Protein AF-Q573T8-F1 (afdb_monomer_lite)

pLDDT: mean 88.41, std 12.71, range [52.53, 98.5]

Sequence (88 aa):
MHSQLRERIRLMRARLDNAAPVAEIRAESQLFVTPAPVCDRLVMLAEISNRDHILEPSAGTGAILRAIRDTAPGAMCDAVEINSGLVR

Secondary structure (DSSP, 8-state):
-HHHHHHHHHHHHHHHHTSPPSS---GGG---PPPHHHHHHHHHHHT--TT-EEEEET-TTTHHHHHHHHH-TTSEEEEE-S-GGG--

Radius of gyration: 21.25 Å; chains: 1; bounding box: 40×43×45 Å

Structure (mmCIF, N/CA/C/O backbone):
data_AF-Q573T8-F1
#
_entry.id   AF-Q573T8-F1
#
loop_
_atom_site.group_PDB
_atom_site.id
_atom_site.type_symbol
_atom_site.label_atom_id
_atom_site.label_alt_id
_atom_site.label_comp_id
_atom_site.label_asym_id
_atom_site.label_entity_id
_atom_site.label_seq_id
_atom_site.pdbx_PDB_ins_code
_atom_site.Cartn_x
_atom_site.Cartn_y
_atom_site.Cartn_z
_atom_site.occupancy
_atom_site.B_iso_or_equiv
_atom_site.auth_seq_id
_atom_site.auth_comp_id
_atom_site.auth_asym_id
_atom_site.auth_atom_id
_atom_site.pdbx_PDB_model_num
ATOM 1 N N . MET A 1 1 ? 26.171 33.694 -27.301 1.00 56.50 1 MET A N 1
ATOM 2 C CA . MET A 1 1 ? 26.168 32.823 -26.101 1.00 56.50 1 MET A CA 1
ATOM 3 C C . MET A 1 1 ? 25.063 31.753 -26.131 1.00 56.50 1 MET A C 1
ATOM 5 O O . MET A 1 1 ? 25.373 30.593 -25.906 1.00 56.50 1 MET A O 1
ATOM 9 N N . HIS A 1 2 ? 23.807 32.075 -26.486 1.00 61.66 2 HIS A N 1
ATOM 10 C CA . HIS A 1 2 ? 22.697 31.094 -26.549 1.00 61.66 2 HIS A CA 1
ATOM 11 C C . HIS A 1 2 ? 22.805 30.018 -27.650 1.00 61.66 2 HIS A C 1
ATOM 13 O O . HIS A 1 2 ? 22.285 28.915 -27.482 1.00 61.66 2 HIS A O 1
ATOM 19 N N . SER A 1 3 ? 23.473 30.309 -28.769 1.00 73.00 3 SER A N 1
ATOM 20 C CA . SER A 1 3 ? 23.630 29.370 -29.890 1.00 73.00 3 SER A CA 1
ATOM 21 C C . SER A 1 3 ? 24.517 28.176 -29.534 1.00 73.00 3 SER A C 1
ATOM 23 O O . SER A 1 3 ? 24.147 27.037 -29.797 1.00 73.00 3 SER A O 1
ATOM 25 N N . GLN A 1 4 ? 25.638 28.421 -28.851 1.00 84.00 4 GLN A N 1
ATOM 26 C CA . GLN A 1 4 ? 26.597 27.381 -28.468 1.00 84.00 4 GLN A CA 1
ATOM 27 C C . GLN A 1 4 ? 26.006 26.365 -27.481 1.00 84.00 4 GLN A C 1
ATOM 29 O O . GLN A 1 4 ? 26.279 25.175 -27.603 1.00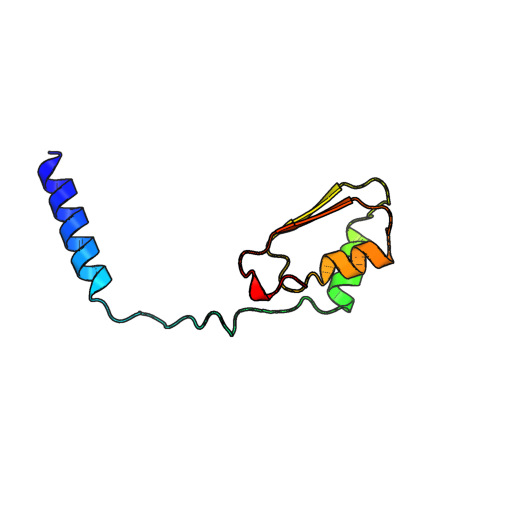 84.00 4 GLN A O 1
ATOM 34 N N . LEU A 1 5 ? 25.159 26.798 -26.538 1.00 88.19 5 LEU A N 1
ATOM 35 C CA . LEU A 1 5 ? 24.486 25.886 -25.606 1.00 88.19 5 LEU A CA 1
ATOM 36 C C . LEU A 1 5 ? 23.450 25.003 -26.319 1.00 88.19 5 LEU A C 1
ATOM 38 O O . LEU A 1 5 ? 23.398 23.801 -26.066 1.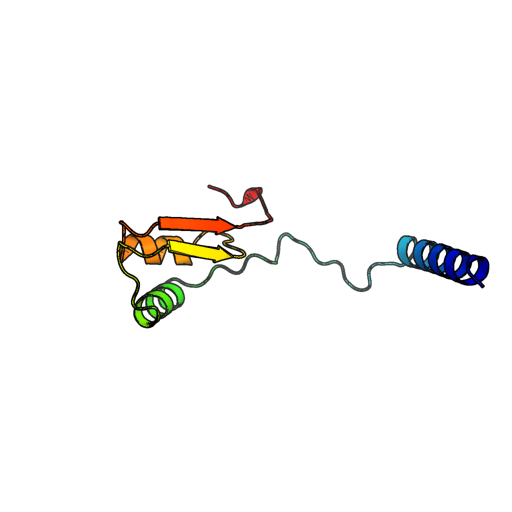00 88.19 5 LEU A O 1
ATOM 42 N N . ARG A 1 6 ? 22.659 25.576 -27.239 1.00 87.62 6 ARG A N 1
ATOM 43 C CA . ARG A 1 6 ? 21.687 24.814 -28.044 1.00 87.62 6 ARG A CA 1
ATOM 44 C C . ARG A 1 6 ? 22.375 23.768 -28.920 1.00 87.62 6 ARG A C 1
ATOM 46 O O . ARG A 1 6 ? 21.907 22.634 -28.976 1.00 87.62 6 ARG A O 1
ATOM 53 N N . GLU A 1 7 ? 23.497 24.131 -29.537 1.00 92.19 7 GLU A N 1
ATOM 54 C CA . GLU A 1 7 ? 24.323 23.216 -30.331 1.00 92.19 7 GLU A CA 1
ATOM 55 C C . GLU A 1 7 ? 24.839 22.056 -29.466 1.00 92.19 7 GLU A C 1
ATOM 57 O O . GLU A 1 7 ? 24.694 20.888 -29.823 1.00 92.19 7 GLU A O 1
ATOM 62 N N . ARG A 1 8 ? 25.348 22.363 -28.263 1.00 91.00 8 ARG A N 1
ATOM 63 C CA . ARG A 1 8 ? 25.859 21.356 -27.320 1.00 91.00 8 ARG A CA 1
ATOM 64 C C . ARG A 1 8 ? 24.774 20.395 -26.837 1.00 91.00 8 ARG A C 1
ATOM 66 O O . ARG A 1 8 ? 25.030 19.198 -26.762 1.00 91.00 8 ARG A O 1
ATOM 73 N N . ILE A 1 9 ? 23.570 20.895 -26.546 1.00 91.75 9 ILE A N 1
ATOM 74 C CA . ILE A 1 9 ? 22.419 20.060 -26.161 1.00 91.75 9 ILE A CA 1
ATOM 75 C C . ILE A 1 9 ? 22.012 19.142 -27.316 1.00 91.75 9 ILE A C 1
ATOM 77 O O . ILE A 1 9 ? 21.774 17.957 -27.094 1.00 91.75 9 ILE A O 1
ATOM 81 N N . ARG A 1 10 ? 21.962 19.665 -28.549 1.00 92.31 10 ARG A N 1
ATOM 82 C CA . ARG A 1 10 ? 21.623 18.875 -29.742 1.00 92.31 10 ARG A CA 1
ATOM 83 C C . ARG A 1 10 ? 22.619 17.732 -29.954 1.00 92.31 10 ARG A C 1
ATOM 85 O O . ARG A 1 10 ? 22.201 16.594 -30.139 1.00 92.31 10 ARG A O 1
ATOM 92 N N . LEU A 1 11 ? 23.917 18.024 -29.863 1.00 91.06 11 LEU A N 1
ATOM 93 C CA . LEU A 1 11 ? 24.984 17.029 -30.011 1.00 91.06 11 LEU A CA 1
ATOM 94 C C . LEU A 1 11 ? 24.946 15.960 -28.910 1.00 91.06 11 LEU A C 1
ATOM 96 O O . LEU A 1 11 ? 25.171 14.785 -29.189 1.00 91.06 11 LEU A O 1
ATOM 100 N N . MET A 1 12 ? 24.636 16.348 -27.670 1.00 87.75 12 MET A N 1
ATOM 101 C CA . MET A 1 12 ? 24.494 15.395 -26.565 1.00 87.75 12 MET A CA 1
ATOM 102 C C . MET A 1 12 ? 23.271 14.496 -26.718 1.00 87.75 12 MET A C 1
ATOM 104 O O . MET A 1 12 ? 23.394 13.302 -26.474 1.00 87.75 12 MET A O 1
ATOM 108 N N . ARG A 1 13 ? 22.132 15.022 -27.185 1.00 85.88 13 ARG A N 1
ATOM 109 C CA . ARG A 1 13 ? 20.955 14.195 -27.503 1.00 85.88 13 ARG A CA 1
ATOM 110 C C . ARG A 1 13 ? 21.276 13.164 -28.582 1.00 85.88 13 ARG A C 1
ATOM 112 O O . ARG A 1 13 ? 21.137 11.981 -28.326 1.00 85.88 13 ARG A O 1
ATOM 119 N N . ALA A 1 14 ? 21.862 13.596 -29.700 1.00 87.31 14 ALA A N 1
ATOM 120 C CA . ALA A 1 14 ? 22.251 12.688 -30.781 1.00 87.31 14 ALA A CA 1
ATOM 121 C C . ALA A 1 14 ? 23.245 11.596 -30.334 1.00 87.31 14 ALA A C 1
ATOM 123 O O . ALA A 1 14 ? 23.213 10.480 -30.849 1.00 87.31 14 ALA A O 1
ATOM 124 N N . ARG A 1 15 ? 24.132 11.898 -29.375 1.00 84.94 15 ARG A N 1
ATOM 125 C CA . ARG A 1 15 ? 25.023 10.897 -28.764 1.00 84.94 15 ARG A CA 1
ATOM 126 C C . ARG A 1 15 ? 24.282 9.905 -27.873 1.00 84.94 15 ARG A C 1
ATOM 128 O O . ARG A 1 15 ? 24.619 8.730 -27.909 1.00 84.94 15 ARG A O 1
ATOM 135 N N . LEU A 1 16 ? 23.325 10.374 -27.077 1.00 82.44 16 LEU A N 1
ATOM 136 C CA . LEU A 1 16 ? 22.537 9.528 -26.180 1.00 82.44 16 LEU A CA 1
ATOM 137 C C . LEU A 1 16 ? 21.574 8.626 -26.959 1.00 82.44 16 LEU A C 1
ATOM 139 O O . LEU A 1 16 ? 21.462 7.454 -26.624 1.00 82.44 16 LEU A O 1
ATOM 143 N N . ASP A 1 17 ? 20.965 9.134 -28.032 1.00 80.88 17 ASP A N 1
ATOM 144 C CA . ASP A 1 17 ? 20.014 8.384 -28.867 1.00 80.88 17 ASP A CA 1
ATOM 145 C C . ASP A 1 17 ? 20.667 7.188 -29.587 1.00 80.88 17 ASP A C 1
ATOM 147 O O . ASP A 1 17 ? 19.999 6.207 -29.894 1.00 80.88 17 ASP A O 1
ATOM 151 N N . ASN A 1 18 ? 21.978 7.259 -29.848 1.00 75.69 18 ASN A N 1
ATOM 152 C CA . ASN A 1 18 ? 22.748 6.201 -30.513 1.00 75.69 18 ASN A CA 1
ATOM 153 C C . ASN A 1 18 ? 23.617 5.378 -29.548 1.00 75.69 18 ASN A C 1
ATOM 155 O O . ASN A 1 18 ? 24.373 4.509 -29.988 1.00 75.69 18 ASN A O 1
ATOM 159 N N . ALA A 1 19 ? 23.572 5.668 -28.246 1.00 77.56 19 ALA A N 1
ATOM 160 C CA . ALA A 1 19 ? 24.332 4.912 -27.264 1.00 77.56 19 ALA A CA 1
ATOM 161 C C . ALA A 1 19 ? 23.616 3.592 -26.963 1.00 77.56 19 ALA A C 1
ATOM 163 O O . ALA A 1 19 ? 22.421 3.573 -26.671 1.00 77.56 19 ALA A O 1
ATOM 164 N N . ALA A 1 20 ? 24.361 2.485 -26.987 1.00 74.94 20 ALA A N 1
ATOM 165 C CA . ALA A 1 20 ? 23.859 1.233 -26.438 1.00 74.94 20 ALA A CA 1
ATOM 166 C C . ALA A 1 20 ? 23.492 1.449 -24.954 1.00 74.94 20 ALA A C 1
ATOM 168 O O . ALA A 1 20 ? 24.252 2.121 -24.243 1.00 74.94 20 ALA A O 1
ATOM 169 N N . PRO A 1 21 ? 22.358 0.908 -24.471 1.00 71.38 21 PRO A N 1
ATOM 170 C CA . PRO A 1 21 ? 21.989 1.015 -23.068 1.00 71.38 21 PRO A CA 1
ATOM 171 C C . PRO A 1 21 ? 23.129 0.507 -22.183 1.00 71.38 21 PRO A C 1
ATOM 173 O O . PRO A 1 21 ? 23.628 -0.598 -22.380 1.00 71.38 21 PRO A O 1
ATOM 176 N N . VAL A 1 22 ? 23.534 1.303 -21.190 1.00 71.94 22 VAL A N 1
ATOM 177 C CA . VAL A 1 22 ? 24.544 0.879 -20.200 1.00 71.94 22 VAL A CA 1
ATOM 178 C C . VAL A 1 22 ? 24.030 -0.319 -19.388 1.00 71.94 22 VAL A C 1
ATOM 180 O O . VAL A 1 22 ? 24.812 -1.158 -18.952 1.00 71.94 22 VAL A O 1
ATOM 183 N N . ALA A 1 23 ? 22.709 -0.420 -19.235 1.00 66.88 23 ALA A N 1
ATOM 184 C CA . ALA A 1 23 ? 22.004 -1.600 -18.764 1.00 66.88 23 ALA A CA 1
ATOM 185 C C . ALA A 1 23 ? 20.586 -1.612 -19.356 1.00 66.88 23 ALA A C 1
ATOM 187 O O . ALA A 1 23 ? 19.924 -0.573 -19.402 1.00 66.88 23 ALA A O 1
ATOM 188 N N . GLU A 1 24 ? 20.102 -2.781 -19.778 1.00 64.12 24 GLU A N 1
ATOM 189 C CA . GLU A 1 24 ? 18.673 -2.989 -20.023 1.00 64.12 24 GLU A CA 1
ATOM 190 C C . GLU A 1 24 ? 17.970 -3.231 -18.687 1.00 64.12 24 GLU A C 1
ATOM 192 O O . GLU A 1 24 ? 18.160 -4.263 -18.042 1.00 64.12 24 GLU A O 1
ATOM 197 N N . ILE A 1 25 ? 17.137 -2.280 -18.267 1.00 58.22 25 ILE A N 1
ATOM 198 C CA . ILE A 1 25 ? 16.246 -2.466 -17.123 1.00 58.22 25 ILE A CA 1
ATOM 199 C C . ILE A 1 25 ? 14.939 -3.043 -17.660 1.00 58.22 25 ILE A C 1
ATOM 201 O O . ILE A 1 25 ? 14.114 -2.324 -18.223 1.00 58.22 25 ILE A O 1
ATOM 205 N N . ARG A 1 26 ? 14.745 -4.354 -17.500 1.00 58.88 26 ARG A N 1
ATOM 206 C CA . ARG A 1 26 ? 13.465 -4.993 -17.817 1.00 58.88 26 ARG A CA 1
ATOM 207 C C . ARG A 1 26 ? 12.439 -4.586 -16.761 1.00 58.88 26 ARG A C 1
ATOM 209 O O . ARG A 1 26 ? 12.548 -4.977 -15.604 1.00 58.88 26 ARG A O 1
ATOM 216 N N . ALA A 1 27 ? 11.434 -3.809 -17.161 1.00 53.69 27 ALA A N 1
ATOM 217 C CA . ALA A 1 27 ? 10.345 -3.368 -16.281 1.00 53.69 27 ALA A CA 1
ATOM 218 C C . ALA A 1 27 ? 9.588 -4.545 -15.628 1.00 53.69 27 ALA A C 1
ATOM 220 O O . ALA A 1 27 ? 9.041 -4.415 -14.537 1.00 53.69 27 ALA A O 1
ATOM 221 N N . GLU A 1 28 ? 9.617 -5.715 -16.267 1.00 52.53 28 GLU A N 1
ATOM 222 C CA . GLU A 1 28 ? 9.001 -6.959 -15.800 1.00 52.53 28 GLU A CA 1
ATOM 223 C C . GLU A 1 28 ? 9.565 -7.456 -14.454 1.00 52.53 28 GLU A C 1
ATOM 225 O O . GLU A 1 28 ? 8.875 -8.165 -13.727 1.00 52.53 28 GLU A O 1
ATOM 230 N N . SER A 1 29 ? 10.799 -7.081 -14.090 1.00 55.91 29 SER A N 1
ATOM 231 C CA . SER A 1 29 ? 11.490 -7.611 -12.905 1.00 55.91 29 SER A CA 1
ATOM 232 C C . SER A 1 29 ? 11.510 -6.670 -11.693 1.00 55.91 29 SER A C 1
ATOM 234 O O . SER A 1 29 ? 12.256 -6.931 -10.752 1.00 55.91 29 SER A O 1
ATOM 236 N N . GLN A 1 30 ? 10.756 -5.564 -11.699 1.00 69.12 30 GLN A N 1
ATOM 237 C CA . GLN A 1 30 ? 10.800 -4.555 -10.624 1.00 69.12 30 GLN A CA 1
ATOM 238 C C . GLN A 1 30 ? 9.600 -4.576 -9.663 1.00 69.12 30 GLN A C 1
ATOM 240 O O . GLN A 1 30 ? 9.457 -3.668 -8.847 1.00 69.12 30 GLN A O 1
ATOM 245 N N . LEU A 1 31 ? 8.751 -5.607 -9.706 1.00 81.31 31 LEU A N 1
ATOM 246 C CA . LEU A 1 31 ? 7.677 -5.769 -8.726 1.00 81.31 31 LEU A CA 1
ATOM 247 C C . LEU A 1 31 ? 8.142 -6.631 -7.548 1.00 81.31 31 LEU A C 1
ATOM 249 O O . LEU A 1 31 ? 8.139 -7.859 -7.618 1.00 81.31 31 LEU A O 1
ATOM 253 N N . PHE A 1 32 ? 8.488 -5.980 -6.441 1.00 88.88 32 PHE A N 1
ATOM 254 C CA . PHE A 1 32 ? 8.776 -6.638 -5.168 1.00 88.88 32 PHE A CA 1
ATOM 255 C C . PHE A 1 32 ? 7.592 -6.430 -4.232 1.00 88.88 32 PHE A C 1
ATOM 257 O O . PHE A 1 32 ? 7.407 -5.352 -3.674 1.00 88.88 32 PHE A O 1
ATOM 264 N N . VAL A 1 33 ? 6.756 -7.457 -4.089 1.00 93.00 33 VAL A N 1
ATOM 265 C CA . VAL A 1 33 ? 5.590 -7.383 -3.204 1.00 93.00 33 VAL A CA 1
ATOM 266 C C . VAL A 1 33 ? 6.063 -7.358 -1.752 1.00 93.00 33 VAL A C 1
ATOM 268 O O . VAL A 1 33 ? 6.781 -8.263 -1.326 1.00 93.00 33 VAL A O 1
ATOM 271 N N . THR A 1 34 ? 5.636 -6.349 -0.988 1.00 96.19 34 THR A N 1
ATOM 272 C CA . THR A 1 34 ? 5.866 -6.289 0.460 1.00 96.19 34 THR A CA 1
ATOM 273 C C . THR A 1 34 ? 5.285 -7.547 1.120 1.00 96.19 34 THR A C 1
ATOM 275 O O . THR A 1 34 ? 4.082 -7.789 0.994 1.00 96.19 34 THR A O 1
ATOM 278 N N . PRO A 1 35 ? 6.100 -8.380 1.795 1.00 97.44 35 PRO A N 1
ATOM 279 C CA . PRO A 1 35 ? 5.605 -9.599 2.429 1.00 97.44 35 PRO A CA 1
ATOM 280 C C . PRO A 1 35 ? 4.569 -9.293 3.513 1.00 97.44 35 PRO A C 1
ATOM 282 O O . PRO A 1 35 ? 4.743 -8.339 4.270 1.00 97.44 35 PRO A O 1
ATOM 285 N N . ALA A 1 36 ? 3.543 -10.140 3.648 1.00 97.75 36 ALA A N 1
ATOM 286 C CA . ALA A 1 36 ? 2.445 -9.922 4.598 1.00 97.75 36 ALA A CA 1
ATOM 287 C C . ALA A 1 36 ? 2.908 -9.615 6.040 1.00 97.75 36 ALA A C 1
ATOM 289 O O . ALA A 1 36 ? 2.479 -8.596 6.571 1.00 97.75 36 ALA A O 1
ATOM 290 N N . PRO A 1 37 ? 3.886 -10.338 6.636 1.00 98.19 37 PRO A N 1
ATOM 291 C CA . PRO A 1 37 ? 4.348 -10.015 7.991 1.00 98.19 37 PRO A CA 1
ATOM 292 C C . PRO A 1 37 ? 4.967 -8.614 8.125 1.00 98.19 37 PRO A C 1
ATOM 294 O O . PRO A 1 37 ? 4.978 -8.030 9.208 1.00 98.19 37 PRO A O 1
ATOM 297 N N . VAL A 1 38 ? 5.514 -8.070 7.032 1.00 98.44 38 VAL A N 1
ATOM 298 C CA . VAL A 1 38 ? 6.061 -6.709 6.994 1.00 98.44 38 VAL A CA 1
ATOM 299 C C . VAL A 1 38 ? 4.934 -5.687 6.871 1.00 98.44 38 VAL A C 1
ATOM 301 O O . VAL A 1 38 ? 4.994 -4.668 7.558 1.00 98.44 38 VAL A O 1
ATOM 304 N N . CYS A 1 39 ? 3.903 -5.963 6.062 1.00 98.38 39 CYS A N 1
ATOM 305 C CA . CYS A 1 39 ? 2.694 -5.138 6.005 1.00 98.38 39 CYS A CA 1
ATOM 306 C C . CYS A 1 39 ? 2.024 -5.052 7.381 1.00 98.38 39 CYS A C 1
ATOM 308 O O . CYS A 1 39 ? 1.793 -3.951 7.869 1.00 98.38 39 CYS A O 1
ATOM 310 N N . ASP A 1 40 ? 1.798 -6.188 8.041 1.00 97.69 40 ASP A N 1
ATOM 311 C CA . ASP A 1 40 ? 1.135 -6.240 9.348 1.00 97.69 40 ASP A CA 1
ATOM 312 C C . ASP A 1 40 ? 1.918 -5.444 10.398 1.00 97.69 40 ASP A C 1
ATOM 314 O O . ASP A 1 40 ? 1.361 -4.637 11.144 1.00 97.69 40 ASP A O 1
ATOM 318 N N . ARG A 1 41 ? 3.248 -5.613 10.413 1.00 98.50 41 ARG A N 1
ATOM 319 C CA . ARG A 1 41 ? 4.131 -4.847 11.298 1.00 98.50 41 ARG A CA 1
ATOM 320 C C . ARG A 1 41 ? 4.077 -3.349 10.999 1.00 98.50 41 ARG A C 1
ATOM 322 O O . ARG A 1 41 ? 4.110 -2.558 11.936 1.00 98.50 41 ARG A O 1
ATOM 329 N N . LEU A 1 42 ? 4.030 -2.957 9.727 1.00 98.19 42 LEU A N 1
ATOM 330 C CA . LEU A 1 42 ? 3.923 -1.556 9.325 1.00 98.19 42 LEU A CA 1
ATOM 331 C C . LEU A 1 42 ? 2.602 -0.942 9.804 1.00 98.19 42 LEU A C 1
ATOM 333 O O . LEU A 1 42 ? 2.628 0.122 10.412 1.00 98.19 42 LEU A O 1
ATOM 337 N N . VAL A 1 43 ? 1.476 -1.624 9.579 1.00 97.19 43 VAL A N 1
ATOM 338 C CA . VAL A 1 43 ? 0.145 -1.154 9.999 1.00 97.19 43 VAL A CA 1
ATOM 339 C C . VAL A 1 43 ? 0.056 -1.030 11.518 1.00 97.19 43 VAL A C 1
ATOM 341 O O . VAL A 1 43 ? -0.431 -0.018 12.015 1.00 97.19 43 VAL A O 1
ATOM 344 N N . MET A 1 44 ? 0.598 -2.005 12.256 1.00 96.81 44 MET A N 1
ATOM 345 C CA . MET A 1 44 ? 0.672 -1.957 13.720 1.00 96.81 44 MET A CA 1
ATOM 346 C C . MET A 1 44 ? 1.450 -0.734 14.220 1.00 96.81 44 MET A C 1
ATOM 348 O O . MET A 1 44 ? 0.993 -0.055 15.134 1.00 96.81 44 MET A O 1
ATOM 352 N N . LEU A 1 45 ? 2.594 -0.424 13.604 1.00 98.31 45 LEU A N 1
ATOM 353 C CA . LEU A 1 45 ? 3.419 0.727 13.988 1.00 98.31 45 LEU A CA 1
ATOM 354 C C . LEU A 1 45 ? 2.812 2.075 13.584 1.00 98.31 45 LEU A C 1
ATOM 356 O O . LEU A 1 45 ? 3.156 3.092 14.176 1.00 98.31 45 LEU A O 1
ATOM 360 N N . ALA A 1 46 ? 1.966 2.094 12.555 1.00 97.19 46 ALA A N 1
ATOM 361 C CA . ALA A 1 46 ? 1.349 3.309 12.039 1.00 97.19 46 ALA A CA 1
ATOM 362 C C . ALA A 1 46 ? 0.112 3.753 12.841 1.00 97.19 46 ALA A C 1
ATOM 364 O O . ALA A 1 46 ? -0.378 4.851 12.598 1.00 97.19 46 ALA A O 1
ATOM 365 N N . GLU A 1 47 ? -0.378 2.923 13.774 1.00 96.44 47 GLU A N 1
ATOM 366 C CA . GLU A 1 47 ? -1.523 3.218 14.655 1.00 96.44 47 GLU A CA 1
ATOM 367 C C . GLU A 1 47 ? -2.773 3.706 13.894 1.00 96.44 47 GLU A C 1
ATOM 369 O O . GLU A 1 47 ? -3.484 4.613 14.326 1.00 96.44 47 GLU A O 1
ATOM 374 N N . ILE A 1 48 ? -3.037 3.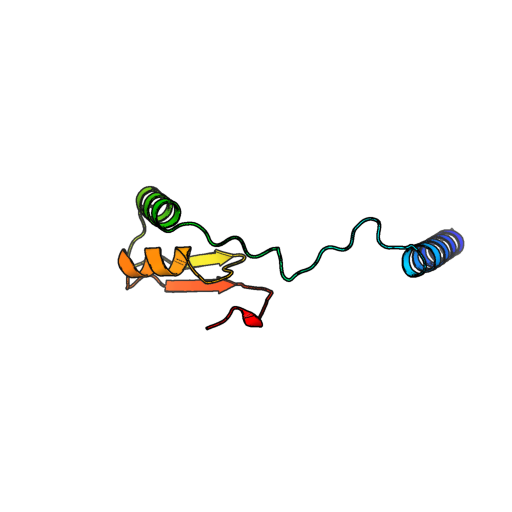087 12.739 1.00 95.88 48 ILE A N 1
ATOM 375 C CA . ILE A 1 48 ? -4.070 3.536 11.800 1.00 95.88 48 ILE A CA 1
ATOM 376 C C . ILE A 1 48 ? -5.479 3.416 12.388 1.00 95.88 48 ILE A C 1
ATOM 378 O O . ILE A 1 48 ? -5.846 2.411 13.002 1.00 95.88 48 ILE A O 1
ATOM 382 N N . SER A 1 49 ? -6.303 4.430 12.125 1.00 96.12 49 SER A N 1
ATOM 383 C CA . SER A 1 49 ? -7.702 4.516 12.524 1.00 96.12 49 SER A CA 1
ATOM 384 C C . SER A 1 49 ? -8.666 4.528 11.331 1.00 96.12 49 SER A C 1
ATOM 386 O O . SER A 1 49 ? -8.334 4.927 10.218 1.00 96.12 49 SER A O 1
ATOM 388 N N . ASN A 1 50 ? -9.936 4.195 11.588 1.00 97.94 50 ASN A N 1
ATOM 389 C CA . ASN A 1 50 ? -11.018 4.288 10.595 1.00 97.94 50 ASN A CA 1
ATOM 390 C C . ASN A 1 50 ? -11.320 5.718 10.108 1.00 97.94 50 ASN A C 1
ATOM 392 O O . ASN A 1 50 ? -12.197 5.891 9.270 1.00 97.94 50 ASN A O 1
ATOM 396 N N . ARG A 1 51 ? -10.687 6.752 10.671 1.00 97.44 51 ARG A N 1
ATOM 397 C CA . ARG A 1 51 ? -10.886 8.152 10.262 1.00 97.44 51 ARG A CA 1
ATOM 398 C C . ARG A 1 51 ? -9.736 8.680 9.414 1.00 97.44 51 ARG A C 1
ATOM 400 O O . ARG A 1 51 ? -9.786 9.831 8.987 1.00 97.44 51 ARG A O 1
ATOM 407 N N . ASP A 1 52 ? -8.711 7.866 9.200 1.00 98.00 52 ASP A N 1
ATOM 408 C CA . ASP A 1 52 ? -7.495 8.314 8.548 1.00 98.00 52 ASP A CA 1
ATOM 409 C C . ASP A 1 52 ? -7.685 8.391 7.035 1.00 98.00 52 ASP A C 1
ATOM 411 O O . ASP A 1 52 ? -8.464 7.646 6.435 1.00 98.00 52 ASP A O 1
ATOM 415 N N . HIS A 1 53 ? -6.953 9.321 6.427 1.00 98.12 53 HIS A N 1
ATOM 416 C CA . HIS A 1 53 ? -6.825 9.464 4.984 1.00 98.12 53 HIS A CA 1
ATOM 417 C C . HIS A 1 53 ? -5.413 9.029 4.607 1.00 98.12 53 HIS A C 1
ATOM 419 O O . HIS A 1 53 ? -4.433 9.648 5.026 1.00 98.12 53 HIS A O 1
ATOM 425 N N . ILE A 1 54 ? -5.308 7.949 3.846 1.00 98.06 54 ILE A N 1
ATOM 426 C CA . ILE A 1 54 ? -4.062 7.230 3.618 1.00 98.06 54 ILE A CA 1
ATOM 427 C C . I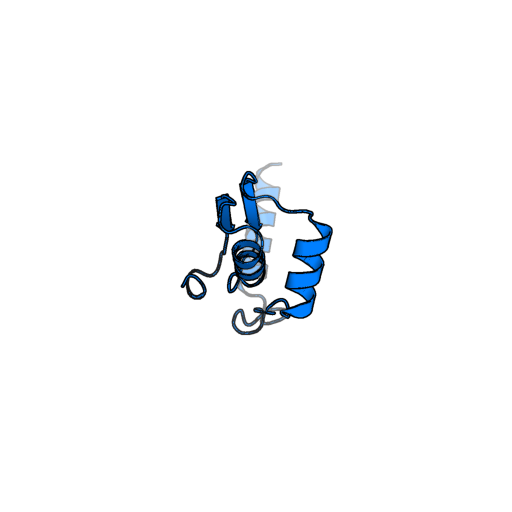LE A 1 54 ? -3.746 7.238 2.132 1.00 98.06 54 ILE A C 1
ATOM 429 O O . ILE A 1 54 ? -4.601 6.940 1.305 1.00 98.06 54 ILE A O 1
ATOM 433 N N . LEU A 1 55 ? -2.489 7.525 1.811 1.00 97.88 55 LEU A N 1
ATOM 434 C CA . LEU A 1 55 ? -1.943 7.434 0.466 1.00 97.88 55 LEU A CA 1
ATOM 435 C C . LEU A 1 55 ? -0.889 6.322 0.430 1.00 97.88 55 LEU A C 1
ATOM 437 O O . LEU A 1 55 ? 0.115 6.420 1.136 1.00 97.88 55 LEU A O 1
ATOM 441 N N . GLU A 1 56 ? -1.081 5.302 -0.410 1.00 97.38 56 GLU A N 1
ATOM 442 C CA . GLU A 1 56 ? -0.030 4.336 -0.767 1.00 97.38 56 GLU A CA 1
ATOM 443 C C . GLU A 1 56 ? 0.611 4.756 -2.103 1.00 97.38 56 GLU A C 1
ATOM 445 O O . GLU A 1 56 ? 0.022 4.541 -3.171 1.00 97.38 56 GLU A O 1
ATOM 450 N N . PRO A 1 57 ? 1.797 5.393 -2.078 1.00 96.31 57 PRO A N 1
ATOM 451 C CA . PRO A 1 57 ? 2.555 5.669 -3.291 1.00 96.31 57 PRO A CA 1
ATOM 452 C C . PRO A 1 57 ? 3.220 4.392 -3.812 1.00 96.31 57 PRO A C 1
ATOM 454 O O . PRO A 1 57 ? 3.648 3.549 -3.025 1.00 96.31 57 PRO A O 1
ATOM 457 N N . SER A 1 58 ? 3.366 4.284 -5.135 1.00 94.00 58 SER A N 1
ATOM 458 C CA . SER A 1 58 ? 3.935 3.102 -5.804 1.00 94.00 58 SER A CA 1
ATOM 459 C C . SER A 1 58 ? 3.282 1.809 -5.314 1.00 94.00 58 SER A C 1
ATOM 461 O O . SER A 1 58 ? 3.966 0.867 -4.909 1.00 94.00 58 SER A O 1
ATOM 463 N N . ALA A 1 59 ? 1.947 1.806 -5.282 1.00 94.94 59 ALA A N 1
ATOM 464 C CA . ALA A 1 59 ? 1.167 0.789 -4.587 1.00 94.94 59 ALA A CA 1
ATOM 465 C C . ALA A 1 59 ? 1.439 -0.637 -5.089 1.00 94.94 59 ALA A C 1
ATOM 467 O O . ALA A 1 59 ? 1.188 -1.609 -4.373 1.00 94.94 59 ALA A O 1
ATOM 468 N N . GLY A 1 60 ? 1.964 -0.800 -6.306 1.00 93.62 60 GLY A N 1
ATOM 469 C CA . GLY A 1 60 ? 2.252 -2.096 -6.890 1.00 93.62 60 GLY A CA 1
ATOM 470 C C . GLY A 1 60 ? 0.991 -2.951 -6.898 1.00 93.62 60 GLY A C 1
ATOM 471 O O . GLY A 1 60 ? 0.014 -2.633 -7.564 1.00 93.62 60 GLY A O 1
ATOM 472 N N . THR A 1 61 ? 0.986 -4.034 -6.118 1.00 93.88 61 THR A N 1
ATOM 473 C CA . THR A 1 61 ? -0.204 -4.897 -5.992 1.00 93.88 61 THR A CA 1
ATOM 474 C C . THR A 1 61 ? -1.224 -4.425 -4.947 1.00 93.88 61 THR A C 1
ATOM 476 O O . THR A 1 61 ? -2.269 -5.066 -4.824 1.00 93.88 61 THR A O 1
ATOM 479 N N . GLY A 1 62 ? -0.933 -3.377 -4.171 1.00 95.81 62 GLY A N 1
ATOM 480 C CA . GLY A 1 62 ? -1.748 -2.872 -3.059 1.00 95.81 62 GLY A CA 1
ATOM 481 C C . GLY A 1 62 ? -1.626 -3.702 -1.778 1.00 95.81 62 GLY A C 1
ATOM 482 O O . GLY A 1 62 ? -2.607 -3.890 -1.058 1.00 95.81 62 GLY A O 1
ATOM 483 N N . ALA A 1 63 ? -0.461 -4.309 -1.526 1.00 97.25 63 ALA A N 1
ATOM 484 C CA . ALA A 1 63 ? -0.273 -5.222 -0.396 1.00 97.2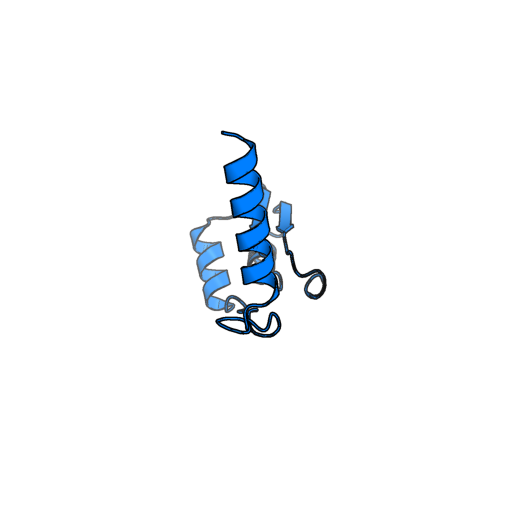5 63 ALA A CA 1
ATOM 485 C C . ALA A 1 63 ? -0.392 -4.518 0.966 1.00 97.25 63 ALA A C 1
ATOM 487 O O . ALA A 1 63 ? -0.935 -5.115 1.896 1.00 97.25 63 ALA A O 1
ATOM 488 N N . ILE A 1 64 ? 0.068 -3.268 1.083 1.00 98.06 64 ILE A N 1
ATOM 489 C CA . ILE A 1 64 ? -0.020 -2.515 2.339 1.00 98.06 64 ILE A CA 1
ATOM 490 C C . ILE A 1 64 ? -1.455 -2.031 2.544 1.00 98.06 64 ILE A C 1
ATOM 492 O O . ILE A 1 64 ? -2.014 -2.251 3.616 1.00 98.06 64 ILE A O 1
ATOM 496 N N . LEU A 1 65 ? -2.101 -1.469 1.514 1.00 97.38 65 LEU A N 1
ATOM 497 C CA . LEU A 1 65 ? -3.506 -1.063 1.615 1.00 97.38 65 LEU A CA 1
ATOM 498 C C . LEU A 1 65 ? -4.458 -2.218 1.939 1.00 97.38 65 LEU A C 1
ATOM 500 O O . LEU A 1 65 ? -5.474 -1.990 2.591 1.00 97.38 65 LEU A O 1
ATOM 504 N N . ARG A 1 66 ? -4.156 -3.453 1.518 1.00 97.06 66 ARG A N 1
ATOM 505 C CA . ARG A 1 66 ? -4.925 -4.630 1.953 1.00 97.06 66 ARG A CA 1
ATOM 506 C C . ARG A 1 66 ? -4.815 -4.854 3.462 1.00 97.06 66 ARG A C 1
ATOM 508 O O . ARG A 1 66 ? -5.845 -4.900 4.122 1.00 97.06 66 ARG A O 1
ATOM 515 N N . ALA A 1 67 ? -3.601 -4.877 4.011 1.00 97.81 67 ALA A N 1
ATOM 516 C CA . ALA A 1 67 ? -3.399 -5.020 5.457 1.00 97.81 67 ALA A CA 1
ATOM 517 C C . ALA A 1 67 ? -4.050 -3.873 6.259 1.00 97.81 67 ALA A C 1
ATOM 519 O O . ALA A 1 67 ? -4.604 -4.083 7.339 1.00 97.81 67 ALA A O 1
ATOM 520 N N . ILE A 1 68 ? -4.033 -2.655 5.707 1.00 98.06 68 ILE A N 1
ATOM 521 C CA . ILE A 1 68 ? -4.724 -1.499 6.290 1.00 98.06 68 ILE A CA 1
ATOM 522 C C . ILE A 1 68 ? -6.230 -1.733 6.337 1.00 98.06 68 ILE A C 1
ATOM 524 O O . ILE A 1 68 ? -6.829 -1.525 7.386 1.00 98.06 68 ILE A O 1
ATOM 528 N N . ARG A 1 69 ? -6.848 -2.196 5.244 1.00 96.75 69 ARG A N 1
ATOM 529 C CA . ARG A 1 69 ? -8.293 -2.481 5.211 1.00 96.75 69 ARG A CA 1
ATOM 530 C C . ARG A 1 69 ? -8.698 -3.577 6.194 1.00 96.75 69 ARG A C 1
ATOM 532 O O . ARG A 1 69 ? -9.784 -3.484 6.756 1.00 96.75 69 ARG A O 1
ATOM 539 N N . ASP A 1 70 ? -7.837 -4.567 6.423 1.00 96.50 70 ASP A N 1
ATOM 540 C CA . ASP A 1 70 ? -8.091 -5.631 7.401 1.00 96.50 70 ASP A CA 1
ATOM 541 C C . ASP A 1 70 ? -8.106 -5.094 8.846 1.00 96.50 70 ASP A C 1
ATOM 543 O O . ASP A 1 70 ? -8.857 -5.589 9.686 1.00 96.50 70 ASP A O 1
ATOM 547 N N . THR A 1 71 ? -7.318 -4.051 9.134 1.00 96.44 71 THR A N 1
ATOM 548 C CA . THR A 1 71 ? -7.220 -3.430 10.471 1.00 96.44 71 THR A CA 1
ATOM 549 C C . THR A 1 71 ? -8.217 -2.280 10.673 1.00 96.44 71 THR A C 1
ATOM 551 O O . THR A 1 71 ? -8.830 -2.156 11.733 1.00 96.44 71 THR A O 1
ATOM 554 N N . ALA A 1 72 ? -8.386 -1.434 9.659 1.00 97.44 72 ALA A N 1
ATOM 555 C CA . ALA A 1 72 ? -9.178 -0.209 9.674 1.00 97.44 72 ALA A CA 1
ATOM 556 C C . ALA A 1 72 ? -10.020 -0.100 8.384 1.00 97.44 72 ALA A C 1
ATOM 558 O O . ALA A 1 72 ? -9.714 0.701 7.497 1.00 97.44 72 ALA A O 1
ATOM 559 N N . PRO A 1 73 ? -11.104 -0.888 8.252 1.00 97.38 73 PRO A N 1
ATOM 560 C CA . PRO A 1 73 ? -11.905 -0.954 7.026 1.00 97.38 73 PRO A CA 1
ATOM 561 C C . PRO A 1 73 ? -12.614 0.360 6.665 1.00 97.38 73 PRO A C 1
ATOM 563 O O . PRO A 1 73 ? -13.071 0.516 5.535 1.00 97.38 73 PRO A O 1
ATOM 566 N N . GLY A 1 74 ? -12.737 1.292 7.616 1.00 97.56 74 GLY A N 1
ATOM 567 C CA . GLY A 1 74 ? -13.313 2.617 7.394 1.00 97.56 74 GLY A CA 1
ATOM 568 C C . GLY A 1 74 ? -12.314 3.674 6.921 1.00 97.56 74 GLY A C 1
ATOM 569 O O . GLY A 1 74 ? -12.751 4.753 6.528 1.00 97.56 74 GLY A O 1
ATOM 570 N N . ALA A 1 75 ? -11.007 3.392 6.954 1.00 97.88 75 ALA A N 1
ATOM 571 C CA . ALA A 1 75 ? -9.992 4.352 6.535 1.00 97.88 75 ALA A CA 1
ATOM 572 C C . ALA A 1 75 ? -10.124 4.673 5.038 1.00 97.88 75 ALA A C 1
ATOM 574 O O . ALA A 1 75 ? -10.283 3.780 4.198 1.00 97.88 75 ALA A O 1
ATOM 575 N N . MET A 1 76 ? -10.026 5.955 4.688 1.00 98.06 76 MET A N 1
ATOM 576 C CA . MET A 1 76 ? -10.066 6.384 3.294 1.00 98.06 76 MET A CA 1
ATOM 577 C C . MET A 1 76 ? -8.690 6.160 2.670 1.00 98.06 76 MET A C 1
ATOM 579 O O . MET A 1 76 ? -7.694 6.672 3.171 1.00 98.06 76 MET A O 1
ATOM 583 N N . CYS A 1 77 ? -8.629 5.379 1.596 1.00 97.62 77 CYS A N 1
ATOM 584 C CA . CYS A 1 77 ? -7.371 4.901 1.033 1.00 97.62 77 CYS A CA 1
ATOM 585 C C . CYS A 1 77 ? -7.252 5.242 -0.453 1.00 97.62 77 CYS A C 1
ATOM 587 O O . CYS A 1 77 ? -8.035 4.736 -1.259 1.00 97.62 77 CYS A O 1
ATOM 589 N N . ASP A 1 78 ? -6.218 6.000 -0.802 1.00 97.38 78 ASP A N 1
ATOM 590 C CA . ASP A 1 78 ? -5.828 6.318 -2.171 1.00 97.38 78 ASP A CA 1
ATOM 591 C C . ASP A 1 78 ? -4.559 5.549 -2.557 1.00 97.38 78 ASP A C 1
ATOM 593 O O . ASP A 1 78 ? -3.591 5.475 -1.796 1.00 97.38 78 ASP A O 1
ATOM 597 N N . ALA A 1 79 ? -4.552 4.982 -3.762 1.00 96.69 79 ALA A N 1
ATOM 598 C CA . ALA A 1 79 ? -3.417 4.252 -4.315 1.00 96.69 79 ALA A CA 1
ATOM 599 C C . ALA A 1 79 ? -2.900 4.962 -5.564 1.00 96.69 79 ALA A C 1
ATOM 601 O O . ALA A 1 79 ? -3.678 5.310 -6.454 1.00 96.69 79 ALA A O 1
ATOM 602 N N . VAL A 1 80 ? -1.582 5.130 -5.656 1.00 96.25 80 VA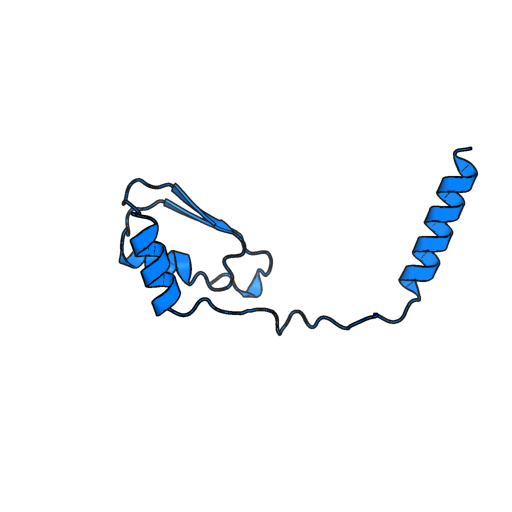L A N 1
ATOM 603 C CA . VAL A 1 80 ? -0.931 5.656 -6.859 1.00 96.25 80 VAL A CA 1
ATOM 604 C C . VAL A 1 80 ? 0.041 4.613 -7.378 1.00 96.25 80 VAL A C 1
ATOM 606 O O . VAL A 1 80 ? 0.990 4.248 -6.693 1.00 96.25 80 VAL A O 1
ATOM 609 N N . GLU A 1 81 ? -0.178 4.158 -8.606 1.00 94.00 81 GLU A N 1
ATOM 610 C CA . GLU A 1 81 ? 0.691 3.205 -9.291 1.00 94.00 81 GLU A CA 1
ATOM 611 C C . GLU A 1 81 ? 0.885 3.642 -10.746 1.00 94.00 81 GLU A C 1
ATOM 613 O O . GLU A 1 81 ? -0.071 4.013 -11.428 1.00 94.00 81 GLU A O 1
ATOM 618 N N . ILE A 1 82 ? 2.135 3.623 -11.213 1.00 92.19 82 ILE A N 1
ATOM 619 C CA . ILE A 1 82 ? 2.489 4.027 -12.578 1.00 92.19 82 ILE A CA 1
ATOM 620 C C . ILE A 1 82 ? 2.204 2.908 -13.584 1.00 92.19 82 ILE A C 1
ATOM 622 O O . ILE A 1 82 ? 1.824 3.172 -14.726 1.00 92.19 82 ILE A O 1
ATOM 626 N N . ASN A 1 83 ? 2.371 1.654 -13.166 1.00 88.19 83 ASN A N 1
ATOM 627 C CA . ASN A 1 83 ? 2.074 0.486 -13.969 1.00 88.19 83 ASN A CA 1
ATOM 628 C C . ASN A 1 83 ? 0.581 0.152 -13.889 1.00 88.19 83 ASN A C 1
ATOM 630 O O . ASN A 1 83 ? 0.120 -0.581 -13.013 1.00 88.19 83 ASN A O 1
ATOM 634 N N . SER A 1 84 ? -0.173 0.644 -14.870 1.00 88.19 84 SER A N 1
ATOM 635 C CA . SER A 1 84 ? -1.610 0.385 -14.991 1.00 88.19 84 SER A CA 1
ATOM 636 C C . SER A 1 84 ? -1.972 -1.104 -15.065 1.00 88.19 84 SER A C 1
ATOM 638 O O . SER A 1 84 ? -3.091 -1.465 -14.713 1.00 88.19 84 SER A O 1
ATOM 640 N N . GLY A 1 85 ? -1.041 -1.983 -15.455 1.00 87.81 85 GLY A N 1
ATOM 641 C CA . GLY A 1 85 ? -1.250 -3.433 -15.477 1.00 87.81 85 GLY A CA 1
ATOM 642 C C . GLY A 1 85 ? -1.371 -4.086 -14.094 1.00 87.81 85 GLY A C 1
ATOM 643 O O . GLY A 1 85 ? -1.719 -5.264 -14.012 1.00 87.81 85 GLY A O 1
ATOM 644 N N . LEU A 1 86 ? -1.080 -3.354 -13.013 1.00 85.94 86 LEU A N 1
ATOM 645 C CA . LEU A 1 86 ? -1.185 -3.846 -11.635 1.00 85.94 86 LEU A CA 1
ATOM 646 C C . LEU A 1 86 ? -2.483 -3.434 -10.934 1.00 85.94 86 LEU A C 1
ATOM 648 O O . LEU A 1 86 ? -2.806 -3.998 -9.887 1.00 85.94 86 LEU A O 1
ATOM 652 N N . VAL A 1 87 ? -3.237 -2.497 -11.515 1.00 81.69 87 VAL A N 1
ATOM 653 C CA . VAL A 1 87 ? -4.548 -2.093 -10.998 1.00 81.69 87 VAL A CA 1
ATOM 654 C C . VAL A 1 87 ? -5.517 -3.264 -11.184 1.00 81.69 87 VAL A C 1
ATOM 656 O O . VAL A 1 87 ? -5.733 -3.728 -12.304 1.00 81.69 87 VAL A O 1
ATOM 659 N N . ARG A 1 88 ? -6.067 -3.768 -10.076 1.00 66.19 88 ARG A N 1
ATOM 660 C CA . ARG A 1 88 ? -7.049 -4.859 -10.033 1.00 66.19 88 ARG A CA 1
ATOM 661 C C . ARG A 1 88 ? -8.267 -4.462 -9.223 1.00 66.19 88 ARG A C 1
ATOM 663 O O . ARG A 1 88 ? -8.074 -3.772 -8.198 1.00 66.19 88 ARG A O 1
#

Foldseek 3Di:
DVVVVVVVVVVVVVVVVPDDPPDDDDPVPPQDDDDLVNLLVVLVVVVDELDAEEEDEQCQLVSNVVSNCVVHVNYHYHYHHPPPVNDD